Protein AF-A0A348V6X5-F1 (afdb_monomer_lite)

Secondary structure (DSSP, 8-state):
-HHHHHHHHHHHHHHHHHHHHTS-HHHHHHHHHHHHHIIIIIS-TTHHHHHHHHHHH-TTS-HHHHHHHHHHHHHHHHHHHHHHHHHTT--HHHHHTTEEPP-HHHHHHHHHTT--------S-SSTTGGGGGGG-TTS----PPPPTTHHHH-SS--S--------EE---

Foldseek 3Di:
DVVVVVVVVLVVVLVVLLVLLVDDLVVLLVVLVVVLCCCVPPVNPCVVVQLVVLCVVCVPDDSVVSVVVSSVVSSQVSSLVSVVSNVLPDDLVVLLVFWDFPPVVVVQVQVVVVHDDAADDDPDHSQVSFQSVCVNPPHDNDQAAADPVVVSSDPPDDDHHDDHGDTDGDDD

Structure (mmCIF, N/CA/C/O backbone):
data_AF-A0A348V6X5-F1
#
_entry.id   AF-A0A348V6X5-F1
#
loop_
_atom_site.group_PDB
_atom_site.id
_atom_site.type_symbol
_atom_site.label_atom_id
_atom_site.label_alt_id
_atom_site.label_comp_id
_atom_site.label_asym_id
_atom_site.label_entity_id
_atom_site.label_seq_id
_atom_site.pdbx_PDB_ins_code
_atom_site.Cartn_x
_atom_site.Cartn_y
_atom_site.Cartn_z
_atom_site.occupancy
_atom_site.B_iso_or_equiv
_atom_site.auth_seq_id
_atom_site.auth_comp_id
_atom_site.auth_asym_id
_atom_site.auth_atom_id
_atom_site.pdbx_PDB_model_num
ATOM 1 N N . MET A 1 1 ? 15.571 -11.380 30.742 1.00 53.50 1 MET A N 1
ATOM 2 C CA . MET A 1 1 ? 16.132 -10.061 30.351 1.00 53.50 1 MET A CA 1
ATOM 3 C C . MET A 1 1 ? 15.769 -9.556 28.945 1.00 53.50 1 MET A C 1
ATOM 5 O O . MET A 1 1 ? 15.751 -8.347 28.790 1.00 53.50 1 MET A O 1
ATOM 9 N N . LYS A 1 2 ? 15.458 -10.379 27.922 1.00 59.12 2 LYS A N 1
ATOM 10 C CA . LYS A 1 2 ? 15.184 -9.850 26.558 1.00 59.12 2 LYS A CA 1
ATOM 11 C C . LYS A 1 2 ? 13.884 -9.023 26.422 1.00 59.12 2 LYS A C 1
ATOM 13 O O . LYS A 1 2 ? 13.867 -8.056 25.671 1.00 59.12 2 LYS A O 1
ATOM 18 N N . GLN A 1 3 ? 12.835 -9.347 27.184 1.00 69.62 3 GLN A N 1
ATOM 19 C CA . GLN A 1 3 ? 11.522 -8.693 27.065 1.00 69.62 3 GLN A CA 1
ATOM 20 C C . GLN A 1 3 ? 11.475 -7.175 27.357 1.00 69.62 3 GLN A C 1
ATOM 22 O O . GLN A 1 3 ? 10.900 -6.470 26.534 1.00 69.62 3 GLN A O 1
ATOM 27 N N . PRO A 1 4 ? 12.061 -6.611 28.438 1.00 76.25 4 PRO A N 1
ATOM 28 C CA . PRO A 1 4 ? 12.002 -5.160 28.665 1.00 76.25 4 PRO A CA 1
ATOM 29 C C . PRO A 1 4 ? 12.655 -4.356 27.530 1.00 76.25 4 PRO A C 1
ATOM 31 O O . PRO A 1 4 ? 12.092 -3.355 27.096 1.00 76.25 4 PRO A O 1
ATOM 34 N N . LEU A 1 5 ? 13.784 -4.829 26.989 1.00 79.25 5 LEU A N 1
ATOM 35 C CA . LEU A 1 5 ? 14.455 -4.195 25.850 1.00 79.25 5 LEU A CA 1
ATOM 36 C C . LEU A 1 5 ? 13.579 -4.222 24.586 1.00 79.25 5 LEU A C 1
ATOM 38 O O . LEU A 1 5 ? 13.457 -3.208 23.903 1.00 79.25 5 LEU A O 1
ATOM 42 N N . GLN A 1 6 ? 12.923 -5.355 24.310 1.00 81.06 6 GLN A N 1
ATOM 43 C CA . GLN A 1 6 ? 11.967 -5.486 23.204 1.00 81.06 6 GLN A CA 1
ATOM 44 C C . GLN A 1 6 ? 10.772 -4.533 23.366 1.00 81.06 6 GLN A C 1
ATOM 46 O O . GLN A 1 6 ? 10.379 -3.884 22.399 1.00 81.06 6 GLN A O 1
ATOM 51 N N . THR A 1 7 ? 10.236 -4.386 24.582 1.00 83.06 7 THR A N 1
ATOM 52 C CA . THR A 1 7 ? 9.131 -3.460 24.881 1.00 83.06 7 THR A CA 1
ATOM 53 C C . THR A 1 7 ? 9.531 -1.996 24.693 1.00 83.06 7 THR A C 1
ATOM 55 O O . THR A 1 7 ? 8.739 -1.216 24.164 1.00 83.06 7 THR A O 1
ATOM 58 N N . ILE A 1 8 ? 10.744 -1.609 25.103 1.00 87.00 8 ILE A N 1
ATOM 59 C CA . ILE A 1 8 ? 11.265 -0.248 24.901 1.00 87.00 8 ILE A CA 1
ATOM 60 C C . ILE A 1 8 ? 11.436 0.027 23.403 1.00 87.00 8 ILE A C 1
ATOM 62 O O . ILE A 1 8 ? 10.869 0.995 22.904 1.00 87.00 8 ILE A O 1
ATOM 66 N N . ALA A 1 9 ? 12.119 -0.862 22.673 1.00 86.94 9 ALA A N 1
ATOM 67 C CA . ALA A 1 9 ? 12.316 -0.725 21.230 1.00 8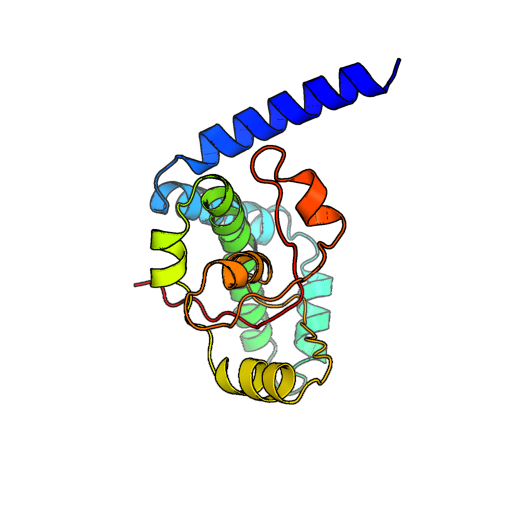6.94 9 ALA A CA 1
ATOM 68 C C . ALA A 1 9 ? 10.981 -0.634 20.466 1.00 86.94 9 ALA A C 1
ATOM 70 O O . ALA A 1 9 ? 10.813 0.250 19.627 1.00 86.94 9 ALA A O 1
ATOM 71 N N . TYR A 1 10 ? 10.005 -1.484 20.807 1.00 85.62 10 TYR A N 1
ATOM 72 C CA . TYR A 1 10 ? 8.649 -1.432 20.255 1.00 85.62 10 TYR A CA 1
ATOM 73 C C . TYR A 1 10 ? 7.979 -0.074 20.503 1.00 85.62 10 TYR A C 1
ATOM 75 O O . TYR A 1 10 ? 7.495 0.545 19.557 1.00 85.62 10 TYR A O 1
ATOM 83 N N . LYS A 1 11 ? 7.985 0.427 21.748 1.00 87.44 11 LYS A N 1
ATOM 84 C CA . LYS A 1 11 ? 7.374 1.724 22.087 1.00 87.44 11 LYS A CA 1
ATOM 85 C C . LYS A 1 11 ? 8.040 2.887 21.349 1.00 87.44 11 LYS A C 1
ATOM 87 O O . LYS A 1 11 ? 7.332 3.777 20.886 1.00 87.44 11 LYS A O 1
ATOM 92 N N . SER A 1 12 ? 9.365 2.869 21.202 1.00 89.56 12 SER A N 1
ATOM 93 C CA . SER A 1 12 ? 10.100 3.885 20.439 1.00 89.56 12 SER A CA 1
ATOM 94 C C . SER A 1 12 ? 9.734 3.864 18.952 1.00 89.56 12 SER A C 1
ATOM 96 O O . SER A 1 12 ? 9.404 4.910 18.397 1.00 89.56 12 SER A O 1
ATOM 98 N N . VAL A 1 13 ? 9.722 2.687 18.314 1.00 89.19 13 VAL A N 1
ATOM 99 C CA . VAL A 1 13 ? 9.338 2.544 16.896 1.00 89.19 13 VAL A CA 1
ATOM 100 C C . VAL A 1 13 ? 7.877 2.944 16.676 1.00 89.19 13 VAL A C 1
ATOM 102 O O . VAL A 1 13 ? 7.590 3.691 15.742 1.00 89.19 13 VAL A O 1
ATOM 105 N N . TYR A 1 14 ? 6.966 2.521 17.557 1.00 88.06 14 TYR A N 1
ATOM 106 C CA . TYR A 1 14 ? 5.556 2.914 17.505 1.00 88.06 14 TYR A CA 1
ATOM 107 C C . TYR A 1 14 ? 5.379 4.431 17.663 1.00 88.06 14 TYR A C 1
ATOM 109 O O . TYR A 1 14 ? 4.642 5.042 16.896 1.00 88.06 14 TYR A O 1
ATOM 117 N N . GLY A 1 15 ? 6.086 5.060 18.609 1.00 89.69 15 GLY A N 1
ATOM 118 C CA . GLY A 1 15 ? 6.043 6.511 18.810 1.00 89.69 15 GLY A CA 1
ATOM 119 C C . GLY A 1 15 ? 6.508 7.298 17.581 1.00 89.69 15 GLY A C 1
ATOM 120 O O . GLY A 1 15 ? 5.872 8.282 17.212 1.00 89.69 15 GLY A O 1
ATOM 121 N N . ILE A 1 16 ? 7.561 6.829 16.902 1.00 90.69 16 ILE A N 1
ATOM 122 C CA . ILE A 1 16 ? 8.033 7.413 15.636 1.00 90.69 16 ILE A CA 1
ATOM 123 C C . ILE A 1 16 ? 6.990 7.215 14.526 1.00 90.69 16 ILE A C 1
ATOM 125 O O . ILE A 1 16 ? 6.644 8.174 13.840 1.00 90.69 16 ILE A O 1
ATOM 129 N N . ALA A 1 17 ? 6.450 6.002 14.366 1.00 88.00 17 ALA A N 1
ATOM 130 C CA . ALA A 1 17 ? 5.430 5.711 13.356 1.00 88.00 17 ALA A CA 1
ATOM 131 C C . ALA A 1 17 ? 4.156 6.553 13.556 1.00 88.00 17 ALA A C 1
ATOM 133 O O . ALA A 1 17 ? 3.619 7.085 12.587 1.00 88.00 17 ALA A O 1
ATOM 134 N N . TYR A 1 18 ? 3.725 6.743 14.807 1.00 89.06 18 TYR A N 1
ATOM 135 C CA . TYR A 1 18 ? 2.601 7.607 15.174 1.00 89.06 18 TYR A CA 1
ATOM 136 C C . TYR A 1 18 ? 2.897 9.095 14.915 1.00 89.06 18 TYR A C 1
ATOM 138 O O . TYR A 1 18 ? 2.062 9.817 14.376 1.00 89.06 18 TYR A O 1
ATOM 146 N N . ALA A 1 19 ? 4.103 9.578 15.231 1.00 91.69 19 ALA A N 1
ATOM 147 C CA . ALA A 1 19 ? 4.494 10.951 14.903 1.00 91.69 19 ALA A CA 1
ATOM 148 C C . ALA A 1 19 ? 4.479 11.204 13.381 1.00 91.69 19 ALA A C 1
ATOM 150 O O . ALA A 1 19 ? 4.013 12.250 12.929 1.00 91.69 19 ALA A O 1
ATOM 151 N N . VAL A 1 20 ? 4.920 10.223 12.585 1.00 90.94 20 VAL A N 1
ATOM 152 C CA . VAL A 1 20 ? 4.855 10.273 11.116 1.00 90.94 20 VAL A CA 1
ATOM 153 C C . VAL A 1 20 ? 3.408 10.185 10.611 1.00 90.94 20 VAL A C 1
ATOM 155 O O . VAL A 1 20 ? 3.051 10.918 9.690 1.00 90.94 20 VAL A O 1
ATOM 158 N N . SER A 1 21 ? 2.539 9.362 11.211 1.00 90.62 21 SER A N 1
ATOM 159 C CA . SER A 1 21 ? 1.141 9.226 10.772 1.00 90.62 21 SER A CA 1
ATOM 160 C C . SER A 1 21 ? 0.320 10.506 10.948 1.00 90.62 21 SER A C 1
ATOM 162 O O . SER A 1 21 ? -0.625 10.745 10.193 1.00 90.62 21 SER A O 1
ATOM 164 N N . LEU A 1 22 ? 0.686 11.375 11.894 1.00 90.88 22 LEU A N 1
ATOM 165 C CA . LEU A 1 22 ? 0.038 12.677 12.075 1.00 90.88 22 LEU A CA 1
ATOM 166 C C . LEU A 1 22 ? 0.239 13.623 10.876 1.00 90.88 22 LEU A C 1
ATOM 168 O O . LEU A 1 22 ? -0.622 14.471 10.635 1.00 90.88 22 LEU A O 1
ATOM 172 N N . LEU A 1 23 ? 1.294 13.442 10.071 1.00 91.75 23 LEU A N 1
ATOM 173 C CA . LEU A 1 23 ? 1.611 14.311 8.931 1.00 91.75 23 LEU A CA 1
ATOM 174 C C . LEU A 1 23 ? 0.482 14.357 7.874 1.00 91.75 23 LEU A C 1
ATOM 176 O O . LEU A 1 23 ? -0.270 13.386 7.714 1.00 91.75 23 LEU A O 1
ATOM 180 N N . PRO A 1 24 ? 0.332 15.466 7.119 1.00 91.69 24 PRO A N 1
ATOM 181 C CA . PRO A 1 24 ? -0.652 15.563 6.041 1.00 91.69 24 PRO A CA 1
ATOM 182 C C . PRO A 1 24 ? -0.454 14.479 4.976 1.00 91.69 24 PRO A C 1
ATOM 184 O O . PRO A 1 24 ? 0.676 14.146 4.619 1.00 91.69 24 PRO A O 1
ATOM 187 N N . MET A 1 25 ? -1.552 13.965 4.409 1.00 87.81 25 MET A N 1
ATOM 188 C CA . MET A 1 25 ? -1.492 12.833 3.470 1.00 87.81 25 MET A CA 1
ATOM 189 C C . MET A 1 25 ? -0.629 13.121 2.229 1.00 87.81 25 MET A C 1
ATOM 191 O O . MET A 1 25 ? 0.082 12.241 1.752 1.00 87.81 25 MET A O 1
ATOM 195 N N . ALA A 1 26 ? -0.623 14.370 1.753 1.00 91.69 26 ALA A N 1
ATOM 196 C CA . ALA A 1 26 ? 0.228 14.809 0.648 1.00 91.69 26 ALA A CA 1
ATOM 197 C C . ALA A 1 26 ? 1.730 14.603 0.932 1.00 91.69 26 ALA A C 1
ATOM 199 O O . ALA A 1 26 ? 2.469 14.187 0.042 1.00 91.69 26 ALA A O 1
ATOM 200 N N . PHE A 1 27 ? 2.181 14.823 2.173 1.00 93.69 27 PHE A N 1
ATOM 201 C CA . PHE A 1 27 ? 3.578 14.604 2.556 1.00 93.69 27 PHE A CA 1
ATOM 202 C C . PHE A 1 27 ? 3.925 13.110 2.592 1.00 93.69 27 PHE A C 1
ATOM 204 O O . PHE A 1 27 ? 4.978 12.703 2.102 1.00 93.69 27 PHE A O 1
ATOM 211 N N . LEU A 1 28 ? 3.014 12.274 3.100 1.00 91.88 28 LEU A N 1
ATOM 212 C CA . LEU A 1 28 ? 3.196 10.820 3.104 1.00 91.88 28 LEU A CA 1
ATOM 213 C C . LEU A 1 28 ? 3.254 10.257 1.673 1.00 91.88 28 LEU A C 1
ATOM 215 O O . LEU A 1 28 ? 4.131 9.447 1.376 1.00 91.88 28 LEU A O 1
ATOM 219 N N . TYR A 1 29 ? 2.410 10.739 0.753 1.00 92.50 29 TYR A N 1
ATOM 220 C CA . TYR A 1 29 ? 2.495 10.363 -0.664 1.00 92.50 29 TYR A CA 1
ATOM 221 C C . TYR A 1 29 ? 3.745 10.913 -1.373 1.00 92.50 29 TYR A C 1
ATOM 223 O O . TYR A 1 29 ? 4.298 10.226 -2.236 1.00 92.50 29 TYR A O 1
ATOM 231 N N . ALA A 1 30 ? 4.250 12.092 -0.997 1.00 94.38 30 ALA A N 1
ATOM 232 C CA . ALA A 1 30 ? 5.540 12.584 -1.488 1.00 94.38 30 ALA A CA 1
ATOM 233 C C . ALA A 1 30 ? 6.690 11.660 -1.038 1.00 94.38 30 ALA A C 1
ATOM 235 O O . ALA A 1 30 ? 7.507 11.242 -1.861 1.00 94.38 30 ALA A O 1
ATOM 236 N N . MET A 1 31 ? 6.697 11.242 0.232 1.00 94.12 31 MET A N 1
ATOM 237 C CA . MET A 1 31 ? 7.655 10.265 0.763 1.00 94.12 31 MET A CA 1
ATOM 238 C C . MET A 1 31 ? 7.529 8.892 0.077 1.00 94.12 31 MET A C 1
ATOM 240 O O . MET A 1 31 ? 8.543 8.281 -0.258 1.00 94.12 31 MET A O 1
ATOM 244 N N . ALA A 1 32 ? 6.312 8.426 -0.219 1.00 93.62 32 ALA A N 1
ATOM 245 C CA . ALA A 1 32 ? 6.081 7.200 -0.990 1.00 93.62 32 ALA A CA 1
ATOM 246 C C . ALA A 1 32 ? 6.544 7.306 -2.456 1.00 93.62 32 ALA A C 1
ATOM 248 O O . ALA A 1 32 ? 7.023 6.321 -3.024 1.00 93.62 32 ALA A O 1
ATOM 249 N N . SER A 1 33 ? 6.443 8.492 -3.061 1.00 94.44 33 SER A N 1
ATOM 250 C CA . SER A 1 33 ? 6.935 8.778 -4.418 1.00 94.44 33 SER A CA 1
ATOM 251 C C . SER A 1 33 ? 8.467 8.817 -4.465 1.00 94.44 33 SER A C 1
ATOM 253 O O . SER A 1 33 ? 9.081 8.290 -5.395 1.00 94.44 33 SER A O 1
ATOM 255 N N . PHE A 1 34 ? 9.096 9.362 -3.422 1.00 95.38 34 PHE A N 1
ATOM 256 C CA . PHE A 1 34 ? 10.542 9.292 -3.217 1.00 95.38 34 PHE A CA 1
ATOM 257 C C . PHE A 1 34 ? 10.993 7.837 -3.015 1.00 95.38 34 PHE A C 1
ATOM 259 O O . PHE A 1 34 ? 11.873 7.359 -3.728 1.00 95.38 34 PHE A O 1
ATOM 266 N N . ALA A 1 35 ? 10.326 7.076 -2.140 1.00 94.25 35 ALA A N 1
ATOM 267 C CA . ALA A 1 35 ? 10.598 5.651 -1.945 1.00 94.25 35 ALA A CA 1
ATOM 268 C C . ALA A 1 35 ? 10.432 4.837 -3.244 1.00 94.25 35 ALA A C 1
ATOM 270 O O . ALA A 1 35 ? 11.273 3.988 -3.538 1.00 94.25 35 ALA A O 1
ATOM 271 N N . PHE A 1 36 ? 9.411 5.129 -4.062 1.00 94.75 36 PHE A N 1
ATOM 272 C CA . PHE A 1 36 ? 9.228 4.514 -5.382 1.00 94.75 36 PHE A CA 1
ATOM 273 C C . PHE A 1 36 ? 10.469 4.687 -6.263 1.00 94.75 36 PHE A C 1
ATOM 275 O O . PHE A 1 36 ? 10.915 3.715 -6.877 1.00 94.75 36 PHE A O 1
ATOM 282 N N . PHE A 1 37 ? 11.056 5.888 -6.298 1.00 95.19 37 PHE A N 1
ATOM 283 C CA . PHE A 1 37 ? 12.263 6.146 -7.080 1.00 95.19 37 PHE A CA 1
ATOM 284 C C . PHE A 1 37 ? 13.412 5.215 -6.665 1.00 95.19 37 PHE A C 1
ATOM 286 O O . PHE A 1 37 ? 13.955 4.498 -7.507 1.00 95.19 37 PHE A O 1
ATOM 293 N N . PHE A 1 38 ? 13.723 5.124 -5.370 1.00 94.75 38 PHE A N 1
ATOM 294 C CA . PHE A 1 38 ? 14.787 4.232 -4.893 1.00 94.75 38 PHE A CA 1
ATOM 295 C C . PHE A 1 38 ? 14.474 2.752 -5.135 1.00 94.75 38 PHE A C 1
ATOM 297 O O . PHE A 1 38 ? 15.306 2.022 -5.673 1.00 94.75 38 PHE A O 1
ATOM 304 N N . VAL A 1 39 ? 13.266 2.299 -4.797 1.00 93.88 39 VAL A N 1
ATOM 305 C CA . VAL A 1 39 ? 12.872 0.886 -4.901 1.00 93.88 39 VAL A CA 1
ATOM 306 C C . VAL A 1 39 ? 12.833 0.411 -6.363 1.00 93.88 39 VAL A C 1
ATOM 308 O O . VAL A 1 39 ? 13.286 -0.700 -6.653 1.00 93.88 39 VAL A O 1
ATOM 311 N N . TYR A 1 40 ? 12.338 1.236 -7.295 1.00 94.25 40 TYR A N 1
ATOM 312 C CA . TYR A 1 40 ? 12.129 0.851 -8.698 1.00 94.25 40 TYR A CA 1
ATOM 313 C C . TYR A 1 40 ? 13.293 1.191 -9.646 1.00 94.25 40 TYR A C 1
ATOM 315 O O . TYR A 1 40 ? 13.542 0.419 -10.587 1.00 94.25 40 TYR A O 1
ATOM 323 N N . HIS A 1 41 ? 13.966 2.332 -9.438 1.00 92.31 41 HIS A N 1
ATOM 324 C CA . HIS A 1 41 ? 15.049 2.818 -10.306 1.00 92.31 41 HIS A CA 1
ATOM 325 C C . HIS A 1 41 ? 16.451 2.535 -9.752 1.00 92.31 41 HIS A C 1
ATOM 327 O O . HIS A 1 41 ? 17.306 2.146 -10.540 1.00 92.31 41 HIS A O 1
ATOM 333 N N . VAL A 1 42 ? 16.689 2.698 -8.443 1.00 94.38 42 VAL A N 1
ATOM 334 C CA . VAL A 1 42 ? 18.041 2.563 -7.858 1.00 94.38 42 VAL A CA 1
ATOM 335 C C . VAL A 1 42 ? 18.351 1.117 -7.466 1.00 94.38 42 VAL A C 1
ATOM 337 O O . VAL A 1 42 ? 19.321 0.542 -7.947 1.00 94.38 42 VAL A O 1
ATOM 340 N N . PHE A 1 43 ? 17.516 0.502 -6.625 1.00 94.12 43 PHE A N 1
ATOM 341 C CA . PHE A 1 43 ? 17.757 -0.846 -6.093 1.00 94.12 43 PHE A CA 1
ATOM 342 C C . PHE A 1 43 ? 17.115 -1.967 -6.922 1.00 94.12 43 PHE A C 1
ATOM 344 O O . PHE A 1 43 ? 17.534 -3.118 -6.833 1.00 94.12 43 PHE A O 1
ATOM 351 N N . GLY A 1 44 ? 16.061 -1.666 -7.692 1.00 91.31 44 GLY A N 1
ATOM 352 C CA . GLY A 1 44 ? 15.338 -2.663 -8.492 1.00 91.31 44 GLY A CA 1
ATOM 353 C C . GLY A 1 44 ? 14.756 -3.821 -7.665 1.00 91.31 44 GLY A C 1
ATOM 354 O O . GLY A 1 44 ? 14.742 -4.963 -8.130 1.00 91.31 44 GLY A O 1
ATOM 355 N N . TYR A 1 45 ? 14.298 -3.546 -6.439 1.00 92.31 45 TYR A N 1
ATOM 356 C CA . TYR A 1 45 ? 13.970 -4.549 -5.416 1.00 92.31 45 TYR A CA 1
ATOM 357 C C . TYR A 1 45 ? 13.034 -5.654 -5.937 1.00 92.31 45 TYR A C 1
ATOM 359 O O . TYR A 1 45 ? 11.850 -5.417 -6.165 1.00 92.31 45 TYR A O 1
ATOM 367 N N . ARG A 1 46 ? 13.556 -6.878 -6.112 1.00 92.81 46 ARG A N 1
ATOM 368 C CA . ARG A 1 46 ? 12.832 -8.069 -6.620 1.00 92.81 46 ARG A CA 1
ATOM 369 C C . ARG A 1 46 ? 12.151 -7.898 -7.993 1.00 92.81 46 ARG A C 1
ATOM 371 O O . ARG A 1 46 ? 11.279 -8.694 -8.345 1.00 92.81 46 ARG A O 1
ATOM 378 N N . LYS A 1 47 ? 12.578 -6.925 -8.806 1.00 94.06 47 LYS A N 1
ATOM 379 C CA . LYS A 1 47 ? 11.939 -6.545 -10.084 1.00 94.06 47 LYS A CA 1
ATOM 380 C C . LYS A 1 47 ? 11.766 -7.703 -11.069 1.00 94.06 47 LYS A C 1
ATOM 382 O O . LYS A 1 47 ? 10.718 -7.801 -11.698 1.00 94.06 47 LYS A O 1
ATOM 387 N N . ALA A 1 48 ? 12.737 -8.614 -11.145 1.00 94.62 48 ALA A N 1
ATOM 388 C CA . ALA A 1 48 ? 12.648 -9.819 -11.975 1.00 94.62 48 ALA A CA 1
ATOM 389 C C . ALA A 1 48 ? 11.489 -10.751 -11.566 1.00 94.62 48 ALA A C 1
ATOM 391 O O . ALA A 1 48 ? 10.760 -11.227 -12.430 1.00 94.62 48 ALA A O 1
ATOM 392 N N . VAL A 1 49 ? 11.269 -10.954 -10.260 1.00 95.94 49 VAL A N 1
ATOM 393 C CA . VAL A 1 49 ? 10.175 -11.796 -9.736 1.00 95.94 49 VAL A CA 1
ATOM 394 C C . VAL A 1 49 ? 8.818 -11.158 -10.032 1.00 95.94 49 VAL A C 1
ATOM 396 O O . VAL A 1 49 ? 7.887 -11.846 -10.438 1.00 95.94 49 VAL A O 1
ATOM 399 N N . VAL A 1 50 ? 8.704 -9.834 -9.879 1.00 95.00 50 VAL A N 1
ATOM 400 C CA . VAL A 1 50 ? 7.460 -9.114 -10.191 1.00 95.00 50 VAL A CA 1
ATOM 401 C C . VAL A 1 50 ? 7.151 -9.180 -11.689 1.00 95.00 50 VAL A C 1
ATOM 403 O O . VAL A 1 50 ? 6.020 -9.492 -12.047 1.00 95.00 50 VAL A O 1
ATOM 406 N N . ILE A 1 51 ? 8.146 -8.973 -12.563 1.00 95.62 51 ILE A N 1
ATOM 407 C CA . ILE A 1 51 ? 7.982 -9.153 -14.017 1.00 95.62 51 ILE A CA 1
ATOM 408 C C . ILE A 1 51 ? 7.519 -10.582 -14.326 1.00 95.62 51 ILE A C 1
ATOM 410 O O . ILE A 1 51 ? 6.497 -10.747 -14.984 1.00 95.62 51 ILE A O 1
ATOM 414 N N . GLN A 1 52 ? 8.207 -11.603 -13.804 1.00 96.50 52 GLN A N 1
ATOM 415 C CA . GLN A 1 52 ? 7.871 -13.012 -14.036 1.00 96.50 52 GLN A CA 1
ATOM 416 C C . GLN A 1 52 ? 6.444 -13.363 -13.588 1.00 96.50 52 GLN A C 1
ATOM 418 O O . GLN A 1 52 ? 5.745 -14.091 -14.292 1.00 96.50 52 GLN A O 1
ATOM 423 N N . ASN A 1 53 ? 6.001 -12.844 -12.440 1.00 95.44 53 ASN A N 1
ATOM 424 C CA . ASN A 1 53 ? 4.645 -13.067 -11.944 1.00 95.44 53 ASN A CA 1
ATOM 425 C C . ASN A 1 53 ? 3.603 -12.400 -12.852 1.00 95.44 53 ASN A C 1
ATOM 427 O O . ASN A 1 53 ? 2.669 -13.073 -13.275 1.00 95.44 53 ASN A O 1
ATOM 431 N N . ILE A 1 54 ? 3.791 -11.128 -13.223 1.00 93.88 54 ILE A N 1
ATOM 432 C CA . ILE A 1 54 ? 2.874 -10.423 -14.136 1.00 93.88 54 ILE A CA 1
ATOM 433 C C . ILE A 1 54 ? 2.823 -11.113 -15.511 1.00 93.88 54 ILE A C 1
ATOM 435 O O . ILE A 1 54 ? 1.732 -11.330 -16.026 1.00 93.88 54 ILE A O 1
ATOM 439 N N . SER A 1 55 ? 3.962 -11.542 -16.067 1.00 94.69 55 SER A N 1
ATOM 440 C CA . SER A 1 55 ? 4.011 -12.308 -17.325 1.00 94.69 55 SER A CA 1
ATOM 441 C C . SER A 1 55 ? 3.268 -13.647 -17.257 1.00 94.69 55 SER A C 1
ATOM 443 O O . SER A 1 55 ? 2.727 -14.087 -18.264 1.00 94.69 55 SER A O 1
ATOM 445 N N . ARG A 1 56 ? 3.236 -14.307 -16.092 1.00 95.06 56 ARG A N 1
ATOM 446 C CA . ARG A 1 56 ? 2.491 -15.564 -15.891 1.00 95.06 56 ARG A CA 1
ATOM 447 C C . ARG A 1 56 ? 0.999 -15.338 -15.654 1.00 95.06 56 ARG A C 1
ATOM 449 O O . ARG A 1 56 ? 0.198 -16.156 -16.085 1.00 95.06 56 ARG A O 1
ATOM 456 N N . SER A 1 57 ? 0.631 -14.255 -14.969 1.00 92.62 57 SER A N 1
ATOM 457 C CA . SER A 1 57 ? -0.770 -13.877 -14.743 1.00 92.62 57 SER A CA 1
ATOM 458 C C . SER A 1 57 ? -1.453 -13.329 -15.998 1.00 92.62 57 SER A C 1
ATOM 460 O O . SER A 1 57 ? -2.667 -13.451 -16.116 1.00 92.62 57 SER A O 1
ATOM 462 N N . PHE A 1 58 ? -0.691 -12.732 -16.917 1.00 93.06 58 PHE A N 1
ATOM 463 C CA . PHE A 1 58 ? -1.197 -12.104 -18.139 1.00 93.06 58 PHE A CA 1
ATOM 464 C C . PHE A 1 58 ? -0.346 -12.524 -19.354 1.00 93.06 58 PHE A C 1
ATOM 466 O O . PHE A 1 58 ? 0.449 -11.718 -19.849 1.00 93.06 58 PHE A O 1
ATOM 473 N N . PRO A 1 59 ? -0.472 -13.782 -19.826 1.00 92.19 59 PRO A N 1
ATOM 474 C CA . PRO A 1 59 ? 0.384 -14.331 -20.883 1.00 92.19 59 PRO A CA 1
ATOM 475 C C . PRO A 1 59 ? 0.249 -13.594 -22.225 1.00 92.19 59 PRO A C 1
ATOM 477 O O . PRO A 1 59 ? 1.221 -13.517 -22.972 1.00 92.19 59 PRO A O 1
ATOM 480 N N . ASP A 1 60 ? -0.917 -13.006 -22.504 1.00 94.75 60 ASP A N 1
ATOM 481 C CA . ASP A 1 60 ? -1.212 -12.322 -23.770 1.00 94.75 60 ASP A CA 1
ATOM 482 C C . ASP A 1 60 ? -0.684 -10.872 -23.837 1.00 94.75 60 ASP A C 1
ATOM 484 O O . ASP A 1 60 ? -0.738 -10.234 -24.891 1.00 94.75 60 ASP A O 1
ATOM 488 N N . MET A 1 61 ? -0.174 -10.318 -22.727 1.00 93.00 61 MET A N 1
ATOM 489 C CA . MET A 1 61 ? 0.342 -8.943 -22.695 1.00 93.00 61 MET A CA 1
ATOM 490 C C . MET A 1 61 ? 1.725 -8.824 -23.338 1.00 93.00 61 MET A C 1
ATOM 492 O O . MET A 1 61 ? 2.650 -9.591 -23.057 1.00 93.00 61 MET A O 1
ATOM 496 N N . LYS A 1 62 ? 1.934 -7.765 -24.125 1.00 94.75 62 LYS A N 1
ATOM 497 C CA . LYS A 1 62 ? 3.245 -7.460 -24.707 1.00 94.75 62 LYS A CA 1
ATOM 498 C C . LYS A 1 62 ? 4.213 -6.994 -23.620 1.00 94.75 62 LYS A C 1
ATOM 500 O O . LYS A 1 62 ? 3.849 -6.305 -22.667 1.00 94.75 62 LYS A O 1
ATOM 505 N N . TYR A 1 63 ? 5.505 -7.260 -23.811 1.00 92.38 63 TYR A N 1
ATOM 506 C CA . TYR A 1 63 ? 6.547 -6.908 -22.835 1.00 92.38 63 TYR A CA 1
ATOM 507 C C . TYR A 1 63 ? 6.594 -5.406 -22.472 1.00 92.38 63 TYR A C 1
ATOM 509 O O . TYR A 1 63 ? 6.954 -5.033 -21.354 1.00 92.38 63 TYR A O 1
ATOM 517 N N . ALA A 1 64 ? 6.192 -4.517 -23.387 1.00 93.25 64 ALA A N 1
ATOM 518 C CA . ALA A 1 64 ? 6.055 -3.087 -23.103 1.00 93.25 64 ALA A CA 1
ATOM 519 C C . ALA A 1 64 ? 4.930 -2.782 -22.092 1.00 93.25 64 ALA A C 1
ATOM 521 O O . ALA A 1 64 ? 5.134 -1.978 -21.180 1.00 93.25 64 ALA A O 1
ATOM 522 N N . GLU A 1 65 ? 3.790 -3.461 -22.214 1.00 93.94 65 GLU A N 1
ATOM 523 C CA . GLU A 1 65 ? 2.626 -3.329 -21.331 1.00 93.94 65 GLU A CA 1
ATOM 524 C C . GLU A 1 65 ? 2.940 -3.908 -19.951 1.00 93.94 65 GLU A C 1
ATOM 526 O O . GLU A 1 65 ? 2.729 -3.236 -18.942 1.00 93.94 65 GLU A O 1
ATOM 531 N N . ILE A 1 66 ? 3.585 -5.080 -19.907 1.00 93.88 66 ILE A N 1
ATOM 532 C CA . ILE A 1 66 ? 4.076 -5.707 -18.670 1.00 93.88 66 ILE A CA 1
ATOM 533 C C . ILE A 1 66 ? 4.982 -4.739 -17.895 1.00 93.88 66 ILE A C 1
ATOM 535 O O . ILE A 1 66 ? 4.776 -4.526 -16.702 1.00 93.88 66 ILE A O 1
ATOM 539 N N . ARG A 1 67 ? 5.938 -4.063 -18.551 1.00 93.88 67 ARG A N 1
ATOM 540 C CA . ARG A 1 67 ? 6.783 -3.049 -17.883 1.00 93.88 67 ARG A CA 1
ATOM 541 C C . ARG A 1 67 ? 5.984 -1.849 -17.358 1.00 93.88 67 ARG A C 1
ATOM 543 O O . ARG A 1 67 ? 6.340 -1.308 -16.311 1.00 93.88 67 ARG A O 1
ATOM 550 N N . CYS A 1 68 ? 4.914 -1.443 -18.043 1.00 94.31 68 CYS A N 1
ATOM 551 C CA . CYS A 1 68 ? 4.009 -0.390 -17.572 1.00 94.31 68 CYS A CA 1
ATOM 552 C C . CYS A 1 68 ? 3.239 -0.835 -16.315 1.00 94.31 68 CYS A C 1
ATOM 554 O O . CYS A 1 68 ? 3.237 -0.114 -15.313 1.00 94.31 68 CYS A O 1
ATOM 556 N N . VAL A 1 69 ? 2.667 -2.045 -16.328 1.00 93.69 69 VAL A N 1
ATOM 557 C CA . VAL A 1 69 ? 1.982 -2.655 -15.175 1.00 93.69 69 VAL A CA 1
ATOM 558 C C . VAL A 1 69 ? 2.935 -2.804 -13.990 1.00 93.69 69 VAL A C 1
ATOM 560 O O . VAL A 1 69 ? 2.600 -2.380 -12.889 1.00 93.69 69 VAL A O 1
ATOM 563 N N . VAL A 1 70 ? 4.155 -3.303 -14.208 1.00 93.44 70 VAL A N 1
ATOM 564 C CA . VAL A 1 70 ? 5.173 -3.438 -13.154 1.00 93.44 70 VAL A CA 1
ATOM 565 C C . VAL A 1 70 ? 5.554 -2.070 -12.576 1.00 93.44 70 VAL A C 1
ATOM 567 O O . VAL A 1 70 ? 5.607 -1.928 -11.356 1.00 93.44 70 VAL A O 1
ATOM 570 N N . LYS A 1 71 ? 5.753 -1.026 -13.397 1.00 93.94 71 LYS A N 1
ATOM 571 C CA . LYS A 1 71 ? 6.017 0.335 -12.886 1.00 93.94 71 LYS A CA 1
ATOM 572 C C . LYS A 1 71 ? 4.858 0.848 -12.017 1.00 93.94 71 LYS A C 1
ATOM 574 O O . LYS A 1 71 ? 5.107 1.379 -10.936 1.00 93.94 71 LYS A O 1
ATOM 579 N N . LYS A 1 72 ? 3.608 0.660 -12.463 1.00 92.62 72 LYS A N 1
ATOM 580 C CA . LYS A 1 72 ? 2.399 1.021 -11.698 1.00 92.62 72 LYS A CA 1
ATOM 581 C C . LYS A 1 72 ? 2.291 0.231 -10.391 1.00 92.62 72 LYS A C 1
ATOM 583 O O . LYS A 1 72 ? 1.990 0.829 -9.365 1.00 92.62 72 LYS A O 1
ATOM 588 N N . PHE A 1 73 ? 2.604 -1.067 -10.408 1.00 92.44 73 PHE A N 1
ATOM 589 C CA . PHE A 1 73 ? 2.660 -1.907 -9.210 1.00 92.44 73 PHE A CA 1
ATOM 590 C C . PHE A 1 73 ? 3.619 -1.324 -8.168 1.00 92.44 73 PHE A C 1
ATOM 592 O O . PHE A 1 73 ? 3.208 -1.150 -7.030 1.00 92.44 73 PHE A O 1
ATOM 599 N N . TYR A 1 74 ? 4.852 -0.954 -8.537 1.00 92.88 74 TYR A N 1
ATOM 600 C CA . TYR A 1 74 ? 5.799 -0.392 -7.563 1.00 92.88 74 TYR A CA 1
ATOM 601 C C . TYR A 1 74 ? 5.354 0.963 -7.004 1.00 92.88 74 TYR A C 1
ATOM 603 O O . TYR A 1 74 ? 5.539 1.201 -5.815 1.00 92.88 74 TYR A O 1
ATOM 611 N N . ALA A 1 75 ? 4.758 1.831 -7.827 1.00 91.44 75 ALA A N 1
ATOM 612 C CA . ALA A 1 75 ? 4.229 3.113 -7.357 1.00 91.44 75 ALA A CA 1
ATOM 613 C C . ALA A 1 75 ? 3.053 2.924 -6.382 1.00 91.44 75 ALA A C 1
ATOM 615 O O . ALA A 1 75 ? 2.962 3.614 -5.371 1.00 91.44 75 ALA A O 1
ATOM 616 N N . CYS A 1 76 ? 2.178 1.953 -6.654 1.00 90.19 76 CYS A N 1
ATOM 617 C CA . CYS A 1 76 ? 1.058 1.615 -5.780 1.00 90.19 76 CYS A CA 1
ATOM 618 C C . CYS A 1 76 ? 1.535 0.920 -4.489 1.00 90.19 76 CYS A C 1
ATOM 620 O O . CYS A 1 76 ? 1.107 1.274 -3.397 1.00 90.19 76 CYS A O 1
ATOM 622 N N . PHE A 1 77 ? 2.508 0.011 -4.600 1.00 90.06 77 PHE A N 1
ATOM 623 C CA . PHE A 1 77 ? 3.135 -0.686 -3.477 1.00 90.06 77 PHE A CA 1
ATOM 624 C C . PHE A 1 77 ? 3.791 0.277 -2.481 1.00 90.06 77 PHE A C 1
ATOM 626 O O . PHE A 1 77 ? 3.610 0.106 -1.279 1.00 90.06 77 PHE A O 1
ATOM 633 N N . THR A 1 78 ? 4.513 1.310 -2.939 1.00 91.38 78 THR A N 1
ATOM 634 C CA . THR A 1 78 ? 5.059 2.314 -2.010 1.00 91.38 78 THR A CA 1
ATOM 635 C C . THR A 1 78 ? 3.987 3.260 -1.470 1.00 91.38 78 THR A C 1
ATOM 637 O O . THR A 1 78 ? 4.067 3.641 -0.303 1.00 91.38 78 THR A O 1
ATOM 640 N N . ALA A 1 79 ? 2.963 3.595 -2.264 1.00 88.62 79 ALA A N 1
ATOM 641 C CA . ALA A 1 79 ? 1.815 4.384 -1.808 1.00 88.62 79 ALA A CA 1
ATOM 642 C C . ALA A 1 79 ? 1.032 3.693 -0.675 1.00 88.62 79 ALA A C 1
ATOM 644 O O . ALA A 1 79 ? 0.624 4.367 0.271 1.00 88.62 79 ALA A O 1
ATOM 645 N N . TYR A 1 80 ? 0.913 2.359 -0.686 1.00 84.62 80 TYR A N 1
ATOM 646 C CA . TYR A 1 80 ? 0.279 1.624 0.414 1.00 84.62 80 TYR A CA 1
ATOM 647 C C . TYR A 1 80 ? 0.977 1.845 1.760 1.00 84.62 80 TYR A C 1
ATOM 649 O O . TYR A 1 80 ? 0.291 1.978 2.765 1.00 84.62 80 TYR A O 1
ATOM 657 N N . PHE A 1 81 ? 2.308 1.980 1.818 1.00 86.69 81 PHE A N 1
ATOM 658 C CA . PHE A 1 81 ? 2.982 2.288 3.089 1.00 86.6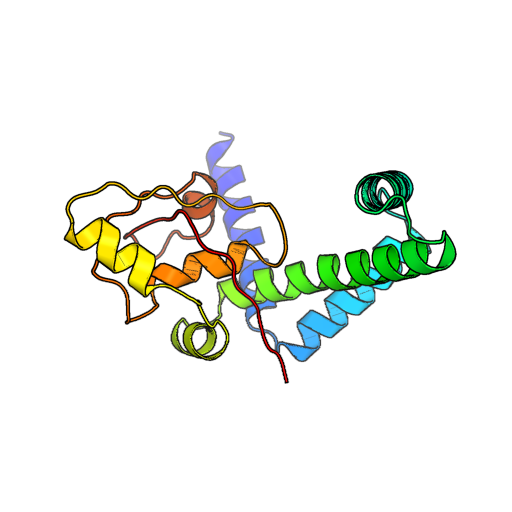9 81 PHE A CA 1
ATOM 659 C C . PHE A 1 81 ? 2.601 3.670 3.639 1.00 86.69 81 PHE A C 1
ATOM 661 O O . PHE A 1 81 ? 2.514 3.827 4.855 1.00 86.69 81 PHE A O 1
ATOM 668 N N . ALA A 1 82 ? 2.323 4.656 2.778 1.00 88.69 82 ALA A N 1
ATOM 669 C CA . ALA A 1 82 ? 1.801 5.955 3.209 1.00 88.69 82 ALA A CA 1
ATOM 670 C C . ALA A 1 82 ? 0.379 5.838 3.783 1.00 88.69 82 ALA A C 1
ATOM 672 O O . ALA A 1 82 ? 0.070 6.472 4.791 1.00 88.69 82 ALA A O 1
ATOM 673 N N . GLU A 1 83 ? -0.472 5.009 3.177 1.00 84.44 83 GLU A N 1
ATOM 674 C CA . GLU A 1 83 ? -1.844 4.757 3.638 1.00 84.44 83 GLU A CA 1
ATOM 675 C C . GLU A 1 83 ? -1.881 3.951 4.942 1.00 84.44 83 GLU A C 1
ATOM 677 O O . GLU A 1 83 ? -2.586 4.336 5.873 1.00 84.44 83 GLU A O 1
ATOM 682 N N . ILE A 1 84 ? -1.072 2.892 5.044 1.00 84.25 84 ILE A N 1
ATOM 683 C CA . ILE A 1 84 ? -0.898 2.082 6.258 1.00 84.25 84 ILE A CA 1
ATOM 684 C C . ILE A 1 84 ? -0.389 2.967 7.397 1.00 84.25 84 ILE A C 1
ATOM 686 O O . ILE A 1 84 ? -1.005 2.989 8.462 1.00 84.25 84 ILE A O 1
ATOM 690 N N . LEU A 1 85 ? 0.657 3.773 7.163 1.00 87.38 85 LEU A N 1
ATOM 691 C CA . LEU A 1 85 ? 1.117 4.758 8.146 1.00 87.38 85 LEU A CA 1
ATOM 692 C C . 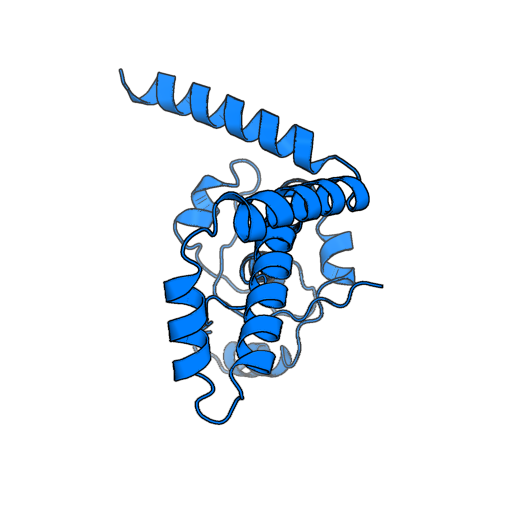LEU A 1 85 ? -0.014 5.708 8.539 1.00 87.38 85 LEU A C 1
ATOM 694 O O . LEU A 1 85 ? -0.281 5.847 9.728 1.00 87.38 85 LEU A O 1
ATOM 698 N N . LYS A 1 86 ? -0.727 6.322 7.583 1.00 86.56 86 LYS A N 1
ATOM 699 C CA . LYS A 1 86 ? -1.797 7.273 7.919 1.00 86.56 86 LYS A CA 1
ATOM 700 C C . LYS A 1 86 ? -2.918 6.636 8.742 1.00 86.56 86 LYS A C 1
ATOM 702 O O . LYS A 1 86 ? -3.474 7.305 9.613 1.00 86.56 86 LYS A O 1
ATOM 707 N N . SER A 1 87 ? -3.215 5.360 8.499 1.00 80.94 87 SER A N 1
ATOM 708 C CA . SER A 1 87 ? -4.274 4.610 9.180 1.00 80.94 87 SER A CA 1
ATOM 709 C C . SER A 1 87 ? -4.079 4.507 10.698 1.00 80.94 87 SER A C 1
ATOM 711 O O . SER A 1 87 ? -5.067 4.486 11.427 1.00 80.94 87 SER A O 1
ATOM 713 N N . ILE A 1 88 ? -2.830 4.565 11.186 1.00 84.62 88 ILE A N 1
ATOM 714 C CA . ILE A 1 88 ? -2.481 4.498 12.617 1.00 84.62 88 ILE A CA 1
ATOM 715 C C . ILE A 1 88 ? -3.130 5.640 13.423 1.00 84.62 88 ILE A C 1
ATOM 717 O O . ILE A 1 88 ? -3.507 5.448 14.577 1.00 84.62 88 ILE A O 1
ATOM 721 N N . SER A 1 89 ? -3.280 6.828 12.826 1.00 84.31 89 SER A N 1
ATOM 722 C CA . SER A 1 89 ? -3.891 8.001 13.474 1.00 84.31 89 SER A CA 1
ATOM 723 C C . SER A 1 89 ? -5.082 8.574 12.700 1.00 84.31 89 SER A C 1
ATOM 725 O O . SER A 1 89 ? -5.473 9.718 12.937 1.00 84.31 89 SER A O 1
ATOM 727 N N . ALA A 1 90 ? -5.629 7.837 11.732 1.00 81.44 90 ALA A N 1
ATOM 728 C CA . ALA A 1 90 ? -6.812 8.264 10.997 1.00 81.44 90 ALA A CA 1
ATOM 729 C C . ALA A 1 90 ? -8.075 7.977 11.834 1.00 81.44 90 ALA A C 1
ATOM 731 O O . ALA A 1 90 ? -8.261 6.844 12.279 1.00 81.44 90 ALA A O 1
ATOM 732 N N . PRO A 1 91 ? -8.958 8.967 12.058 1.00 78.06 91 PRO A N 1
ATOM 733 C CA . PRO A 1 91 ? -10.221 8.730 12.748 1.00 78.06 91 PRO A CA 1
ATOM 734 C C . PRO A 1 91 ? -11.161 7.891 11.868 1.00 78.06 91 PRO A C 1
ATOM 736 O O . PRO A 1 91 ? -11.190 8.049 10.641 1.00 78.06 91 PRO A O 1
ATOM 739 N N . ALA A 1 92 ? -11.934 6.997 12.490 1.00 71.00 92 ALA A N 1
ATOM 740 C CA . ALA A 1 92 ? -12.778 6.025 11.789 1.00 71.00 92 ALA A CA 1
ATOM 741 C C . ALA A 1 92 ? -13.810 6.702 10.867 1.00 71.00 92 ALA A C 1
ATOM 743 O O . ALA A 1 92 ? -14.084 6.213 9.776 1.00 71.00 92 ALA A O 1
ATOM 744 N N . GLU A 1 93 ? -14.302 7.880 11.246 1.00 71.56 93 GLU A N 1
ATOM 745 C CA . GLU A 1 93 ? -15.275 8.687 10.503 1.00 71.56 93 GLU A CA 1
ATOM 746 C C . GLU A 1 93 ? -14.714 9.259 9.187 1.00 71.56 93 GLU A C 1
ATOM 748 O O . GLU A 1 93 ? -15.475 9.610 8.284 1.00 71.56 93 GLU A O 1
ATOM 753 N N . VAL A 1 94 ? -13.387 9.383 9.065 1.00 73.50 94 VAL A N 1
ATOM 754 C CA . VAL A 1 94 ? -12.716 9.776 7.811 1.00 73.50 94 VAL A CA 1
ATOM 755 C C . VAL A 1 94 ? -12.489 8.563 6.910 1.00 73.50 94 VAL A C 1
ATOM 757 O O . VAL A 1 94 ? -12.480 8.709 5.689 1.00 73.50 94 VAL A O 1
ATOM 760 N N . LEU A 1 95 ? -12.332 7.375 7.494 1.00 69.44 95 LEU A N 1
ATOM 761 C CA . LEU A 1 95 ? -12.152 6.118 6.769 1.00 69.44 95 LEU A CA 1
ATOM 762 C C . LEU A 1 95 ? -13.487 5.598 6.214 1.00 69.44 95 LEU A C 1
ATOM 764 O O . LEU A 1 95 ? -13.549 5.274 5.032 1.00 69.44 95 LEU A O 1
ATOM 768 N N . ASP A 1 96 ? -14.565 5.653 7.001 1.00 69.12 96 ASP A N 1
ATOM 769 C CA . ASP A 1 96 ? -15.952 5.336 6.599 1.00 69.12 96 ASP A CA 1
ATOM 770 C C . ASP A 1 96 ? -16.410 6.166 5.378 1.00 69.12 96 ASP A C 1
ATOM 772 O O . ASP A 1 96 ? -17.097 5.674 4.492 1.00 69.12 96 ASP A O 1
ATOM 776 N N . LYS A 1 97 ? -15.934 7.415 5.254 1.00 73.19 97 LYS A N 1
ATOM 777 C CA . LYS A 1 97 ? -16.190 8.285 4.086 1.00 73.19 97 LYS A CA 1
ATOM 778 C C . LYS A 1 97 ? -15.330 7.988 2.852 1.00 73.19 97 LYS A C 1
ATOM 780 O O . LYS A 1 97 ? -15.610 8.534 1.788 1.00 73.19 97 LYS A O 1
ATOM 785 N N . LYS A 1 98 ? -14.249 7.216 2.990 1.00 74.50 98 LYS A N 1
ATOM 786 C CA . LYS A 1 98 ? -13.262 6.940 1.924 1.00 74.50 98 LYS A CA 1
ATOM 787 C C . LYS A 1 98 ? -13.248 5.487 1.457 1.00 74.50 98 LYS A C 1
ATOM 789 O O . LYS A 1 98 ? -12.627 5.185 0.437 1.00 74.50 98 LYS A O 1
ATOM 794 N N . ILE A 1 99 ? -13.891 4.598 2.207 1.00 75.56 99 ILE A N 1
ATOM 795 C CA . ILE A 1 99 ? -13.952 3.167 1.945 1.00 75.56 99 ILE A CA 1
ATOM 796 C C . ILE A 1 99 ? -15.408 2.803 1.675 1.00 75.56 99 ILE A C 1
ATOM 798 O O . ILE A 1 99 ? -16.221 2.749 2.592 1.00 75.56 99 ILE A O 1
ATOM 802 N N . THR A 1 100 ? -15.724 2.504 0.418 1.00 75.00 100 THR A N 1
ATOM 803 C CA . THR A 1 100 ? -17.009 1.900 0.060 1.00 75.00 100 THR A CA 1
ATOM 804 C C . THR A 1 100 ? -16.861 0.383 0.080 1.00 75.00 100 THR A C 1
ATOM 806 O O . THR A 1 100 ? -15.983 -0.170 -0.586 1.00 75.00 100 THR A O 1
ATOM 809 N N . PHE A 1 101 ? -17.726 -0.290 0.835 1.00 75.94 101 PHE A N 1
ATOM 810 C CA . PHE A 1 101 ? -17.889 -1.739 0.784 1.00 75.94 101 PHE A CA 1
ATOM 811 C C . PHE A 1 101 ? -19.104 -2.069 -0.088 1.00 75.94 101 PHE A C 1
ATOM 813 O O . PHE A 1 101 ? -20.205 -1.591 0.174 1.00 75.94 101 PHE A O 1
ATOM 820 N N . GLU A 1 102 ? -18.907 -2.878 -1.125 1.00 78.69 102 GLU A N 1
ATOM 821 C CA . GLU A 1 102 ? -19.972 -3.307 -2.036 1.00 78.69 102 GLU A CA 1
ATOM 822 C C . GLU A 1 102 ? -20.517 -4.684 -1.615 1.00 78.69 102 GLU A C 1
ATOM 824 O O . GLU A 1 102 ? -19.750 -5.562 -1.217 1.00 78.69 102 GLU A O 1
ATOM 829 N N . ASN A 1 103 ? -21.829 -4.899 -1.767 1.00 80.88 103 ASN A N 1
ATOM 830 C CA . ASN A 1 103 ? -22.532 -6.163 -1.493 1.00 80.88 103 ASN A CA 1
ATOM 831 C C . ASN A 1 103 ? -22.498 -6.647 -0.022 1.00 80.88 103 ASN A C 1
ATOM 833 O O . ASN A 1 103 ? -22.535 -7.855 0.241 1.00 80.88 103 ASN A O 1
ATOM 837 N N . LEU A 1 104 ? -22.436 -5.729 0.955 1.00 80.69 104 LEU A N 1
ATOM 838 C CA . LEU A 1 104 ? -22.487 -6.072 2.388 1.00 80.69 104 LEU A CA 1
ATOM 839 C C . LEU A 1 104 ? -23.769 -6.826 2.771 1.00 80.69 104 LEU A C 1
ATOM 841 O O . LEU A 1 104 ? -23.732 -7.730 3.604 1.00 80.69 104 LEU A O 1
ATOM 845 N N . GLU A 1 105 ? -24.882 -6.540 2.099 1.00 81.94 105 GLU A N 1
ATOM 846 C CA . GLU A 1 105 ? -26.178 -7.171 2.335 1.00 81.94 105 GLU A CA 1
ATOM 847 C C . GLU A 1 105 ? -26.185 -8.691 2.082 1.00 81.94 105 GLU A C 1
ATOM 849 O O . GLU A 1 105 ? -27.054 -9.400 2.597 1.00 81.94 105 GLU A O 1
ATOM 854 N N . LEU A 1 106 ? -25.215 -9.226 1.327 1.00 82.81 106 LEU A N 1
ATOM 855 C CA . LEU A 1 106 ? -25.011 -10.673 1.197 1.00 82.81 106 LEU A CA 1
ATOM 856 C C . LEU A 1 106 ? -24.459 -11.284 2.493 1.00 82.81 106 LEU A C 1
ATOM 858 O O . LEU A 1 106 ? -24.871 -12.378 2.882 1.00 82.81 106 LEU A O 1
ATOM 862 N N . ILE A 1 107 ? -23.556 -10.571 3.171 1.00 81.19 107 ILE A N 1
ATOM 863 C CA . ILE A 1 107 ? -22.965 -10.988 4.446 1.00 81.19 107 ILE A CA 1
ATOM 86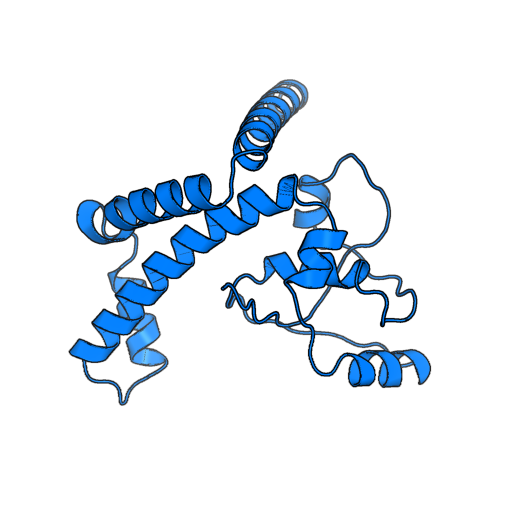4 C C . ILE A 1 107 ? -24.054 -10.980 5.523 1.00 81.19 107 ILE A C 1
ATOM 866 O O . ILE A 1 107 ? -24.293 -12.017 6.148 1.00 81.19 107 ILE A O 1
ATOM 870 N N . ASP A 1 108 ? -24.786 -9.869 5.666 1.00 82.06 108 ASP A N 1
ATOM 871 C CA . ASP A 1 108 ? -25.889 -9.754 6.631 1.00 82.06 108 ASP A CA 1
ATOM 872 C C . ASP A 1 108 ? -26.976 -10.812 6.392 1.00 82.06 108 ASP A C 1
ATOM 874 O O . ASP A 1 108 ? -27.447 -11.443 7.339 1.00 82.06 108 ASP A O 1
ATOM 878 N N . ARG A 1 109 ? -27.345 -11.086 5.131 1.00 85.25 109 ARG A N 1
ATOM 879 C CA . ARG A 1 109 ? -28.325 -12.136 4.792 1.00 85.25 109 ARG A CA 1
ATOM 880 C C . ARG A 1 109 ? -27.897 -13.517 5.289 1.00 85.25 109 ARG A C 1
ATOM 882 O O . ARG A 1 109 ? -28.736 -14.271 5.781 1.00 85.25 109 ARG A O 1
ATOM 889 N N . HIS A 1 110 ? -26.621 -13.870 5.153 1.00 83.44 110 HIS A N 1
ATOM 890 C CA . HIS A 1 110 ? -26.126 -15.173 5.599 1.00 83.44 110 HIS A CA 1
ATOM 891 C C . HIS A 1 110 ? -25.978 -15.259 7.123 1.00 83.44 110 HIS A C 1
ATOM 893 O O . HIS A 1 110 ? -26.362 -16.284 7.692 1.00 83.44 110 HIS A O 1
ATOM 899 N N . ILE A 1 111 ? -25.528 -14.185 7.780 1.00 83.44 111 ILE A N 1
ATOM 900 C CA . ILE A 1 111 ? -25.458 -14.098 9.248 1.00 83.44 111 ILE A CA 1
ATOM 901 C C . ILE A 1 111 ? -26.863 -14.204 9.862 1.00 83.44 111 ILE A C 1
ATOM 903 O O . ILE A 1 111 ? -27.089 -15.043 10.734 1.00 83.44 111 ILE A O 1
ATOM 907 N N . ASN A 1 112 ? -27.833 -13.435 9.357 1.00 84.38 112 ASN A N 1
ATOM 908 C CA . ASN A 1 112 ? -29.221 -13.452 9.839 1.00 84.38 112 ASN A CA 1
ATOM 909 C C . ASN A 1 112 ? -29.933 -14.795 9.585 1.00 84.38 112 ASN A C 1
ATOM 911 O O . ASN A 1 112 ? -30.853 -15.154 10.313 1.00 84.38 112 ASN A O 1
ATOM 915 N N . ALA A 1 113 ? -29.479 -15.576 8.599 1.00 89.12 113 ALA A N 1
ATOM 916 C CA . ALA A 1 113 ? -29.926 -16.952 8.370 1.00 89.12 113 ALA A CA 1
ATOM 917 C C . ALA A 1 113 ? -29.235 -17.993 9.284 1.00 89.12 113 ALA A C 1
ATOM 919 O O . ALA A 1 113 ? -29.333 -19.194 9.023 1.00 89.12 113 ALA A O 1
ATOM 920 N N . GLY A 1 114 ? -28.494 -17.556 10.311 1.00 84.81 114 GLY A N 1
ATOM 921 C CA . GLY A 1 114 ? -27.778 -18.424 11.250 1.00 84.81 114 GLY A CA 1
ATOM 922 C C . GLY A 1 114 ? -26.584 -19.165 10.639 1.00 84.81 114 GLY A C 1
ATOM 923 O O . GLY A 1 114 ? -26.142 -20.172 11.192 1.00 84.81 114 GLY A O 1
ATOM 924 N N . ARG A 1 115 ? -26.070 -18.718 9.483 1.00 81.00 115 ARG A N 1
ATOM 925 C CA . ARG A 1 115 ? -24.958 -19.378 8.784 1.00 81.00 115 ARG A CA 1
ATOM 926 C C . ARG A 1 115 ? -23.632 -18.697 9.098 1.00 81.00 115 ARG A C 1
ATOM 928 O O . ARG A 1 115 ? -23.517 -17.476 9.072 1.00 81.00 115 ARG A O 1
ATOM 935 N N . ASN A 1 116 ? -22.600 -19.510 9.306 1.00 78.62 116 ASN A N 1
ATOM 936 C CA . ASN A 1 116 ? -21.229 -19.021 9.392 1.00 78.62 116 ASN A CA 1
ATOM 937 C C . ASN A 1 116 ? -20.770 -18.505 8.022 1.00 78.62 116 ASN A C 1
ATOM 939 O O . ASN A 1 116 ? -20.905 -19.206 7.018 1.00 78.62 116 ASN A O 1
ATOM 943 N N . VAL A 1 117 ? -20.189 -17.305 7.994 1.00 77.50 117 VAL A N 1
ATOM 944 C CA . VAL A 1 117 ? -19.586 -16.706 6.798 1.00 77.50 117 VAL A CA 1
ATOM 945 C C . VAL A 1 117 ? -18.067 -16.756 6.938 1.00 77.50 117 VAL A C 1
ATOM 947 O O . VAL A 1 117 ? -17.517 -16.328 7.950 1.00 77.50 117 VAL A O 1
ATOM 950 N N . ILE A 1 118 ? -17.387 -17.270 5.913 1.00 76.25 118 ILE A N 1
ATOM 951 C CA . ILE A 1 118 ? -15.933 -17.165 5.762 1.00 76.25 118 ILE A CA 1
ATOM 952 C C . ILE A 1 118 ? -15.688 -16.245 4.576 1.00 76.25 118 ILE A C 1
ATOM 954 O O . ILE A 1 118 ? -16.166 -16.518 3.477 1.00 76.25 118 ILE A O 1
ATOM 958 N N . ALA A 1 119 ? -14.932 -15.176 4.791 1.00 70.00 119 ALA A N 1
ATOM 959 C CA . ALA A 1 119 ? -14.508 -14.295 3.719 1.00 70.00 119 ALA A CA 1
ATOM 960 C C . ALA A 1 119 ? -13.019 -14.509 3.418 1.00 70.00 119 ALA A C 1
ATOM 962 O O . ALA A 1 119 ? -12.175 -14.528 4.317 1.00 70.00 119 ALA A O 1
ATOM 963 N N . CYS A 1 120 ? -12.712 -14.674 2.134 1.00 72.31 120 CYS A N 1
ATOM 964 C CA . CYS A 1 120 ? -11.384 -14.997 1.623 1.00 72.31 120 CYS A CA 1
ATOM 965 C C . CYS A 1 120 ? -10.855 -13.829 0.788 1.00 72.31 120 CYS A C 1
ATOM 967 O O . CYS A 1 120 ? -11.582 -13.290 -0.044 1.00 72.31 120 CYS A O 1
ATOM 969 N N . LEU A 1 121 ? -9.585 -13.464 0.974 1.00 63.28 121 LEU A N 1
ATOM 970 C CA . LEU A 1 121 ? -8.938 -12.382 0.231 1.00 63.28 121 LEU A CA 1
ATOM 971 C C . LEU A 1 121 ? -7.619 -12.819 -0.390 1.00 63.28 121 LEU A C 1
ATOM 973 O O . LEU A 1 121 ? -6.822 -13.515 0.237 1.00 63.28 121 LEU A O 1
ATOM 977 N N . GLY A 1 122 ? -7.359 -12.312 -1.593 1.00 63.47 122 GLY A N 1
ATOM 978 C CA . GLY A 1 122 ? -5.998 -12.193 -2.097 1.00 63.47 122 GLY A CA 1
ATOM 979 C C . GLY A 1 122 ? -5.256 -11.068 -1.372 1.00 63.47 122 GLY A C 1
ATOM 980 O O . GLY A 1 122 ? -5.861 -10.086 -0.944 1.00 63.47 122 GLY A O 1
ATOM 981 N N . HIS A 1 123 ? -3.932 -11.184 -1.271 1.00 71.31 123 HIS A N 1
ATOM 982 C CA . HIS A 1 123 ? -3.059 -10.107 -0.794 1.00 71.31 123 HIS A CA 1
ATOM 983 C C . HIS A 1 123 ? -2.893 -9.052 -1.906 1.00 71.31 123 HIS A C 1
ATOM 985 O O . HIS A 1 123 ? -1.841 -8.922 -2.535 1.00 71.31 123 HIS A O 1
ATOM 991 N N . CYS A 1 124 ? -4.000 -8.382 -2.219 1.00 65.19 124 CYS A N 1
ATOM 992 C CA . CYS A 1 124 ? -4.192 -7.514 -3.373 1.00 65.19 124 CYS A CA 1
ATOM 993 C C . CYS A 1 124 ? -4.827 -6.198 -2.919 1.00 65.19 124 CYS A C 1
ATOM 995 O O . CYS A 1 124 ? -5.714 -6.197 -2.068 1.00 65.19 124 CYS A O 1
ATOM 997 N N . GLY A 1 125 ? -4.404 -5.080 -3.511 1.00 67.19 125 GLY A N 1
ATOM 998 C CA . GLY A 1 125 ? -4.840 -3.767 -3.044 1.00 67.19 125 GLY A CA 1
ATOM 999 C C . GLY A 1 125 ? -4.278 -3.420 -1.661 1.00 67.19 125 GLY A C 1
ATOM 1000 O O . GLY A 1 125 ? -3.402 -4.106 -1.128 1.00 67.19 125 GLY A O 1
ATOM 1001 N N . ASN A 1 126 ? -4.841 -2.378 -1.052 1.00 64.75 126 ASN A N 1
ATOM 1002 C CA . ASN A 1 126 ? -4.630 -2.088 0.361 1.00 64.75 126 ASN A CA 1
ATOM 1003 C C . ASN A 1 126 ? -5.581 -2.945 1.217 1.00 64.75 126 ASN A C 1
ATOM 1005 O O . ASN A 1 126 ? -6.587 -2.472 1.743 1.00 64.75 126 ASN A O 1
ATOM 1009 N N . TRP A 1 127 ? -5.270 -4.239 1.309 1.00 63.19 127 TRP A N 1
ATOM 1010 C CA . TRP A 1 127 ? -6.054 -5.232 2.052 1.00 63.19 127 TRP A CA 1
ATOM 1011 C C . TRP A 1 127 ? -6.142 -4.941 3.562 1.00 63.19 127 TRP A C 1
ATOM 1013 O O . TRP A 1 127 ? -6.992 -5.520 4.228 1.00 63.19 127 TRP A O 1
ATOM 1023 N N . GLU A 1 128 ? -5.304 -4.055 4.116 1.00 67.88 128 GLU A N 1
ATOM 1024 C CA . GLU A 1 128 ? -5.356 -3.667 5.533 1.00 67.88 128 GLU A CA 1
ATOM 1025 C C . GLU A 1 128 ? -6.493 -2.676 5.837 1.00 67.88 128 GLU A C 1
ATOM 1027 O O . GLU A 1 128 ? -6.986 -2.658 6.967 1.00 67.88 128 GLU A O 1
ATOM 1032 N N . MET A 1 129 ? -6.979 -1.914 4.842 1.00 68.38 129 MET A N 1
ATOM 1033 C CA . MET A 1 129 ? -8.144 -1.015 4.991 1.00 68.38 129 MET A CA 1
ATOM 1034 C C . MET A 1 129 ? -9.425 -1.757 5.371 1.00 68.38 129 MET A C 1
ATOM 1036 O O . MET A 1 129 ? -10.326 -1.203 5.996 1.00 68.38 129 MET A O 1
ATOM 1040 N N . LEU A 1 130 ? -9.483 -3.044 5.051 1.00 69.44 130 LEU A N 1
ATOM 1041 C CA . LEU A 1 130 ? -10.519 -3.943 5.515 1.00 69.44 130 LEU A CA 1
ATOM 1042 C C . LEU A 1 130 ? -10.720 -3.895 7.042 1.00 69.44 130 LEU A C 1
ATOM 1044 O O . LEU A 1 130 ? -11.852 -4.044 7.496 1.00 69.44 130 LEU A O 1
ATOM 1048 N N . ASN A 1 131 ? -9.666 -3.703 7.846 1.00 68.69 131 ASN A N 1
ATOM 1049 C CA . ASN A 1 131 ? -9.781 -3.696 9.313 1.00 68.69 131 ASN A CA 1
ATOM 1050 C C . ASN A 1 131 ? -10.828 -2.684 9.823 1.00 68.69 131 ASN A C 1
ATOM 1052 O O . ASN A 1 131 ? -11.332 -2.827 10.937 1.00 68.69 131 ASN A O 1
ATOM 1056 N N . PHE A 1 132 ? -11.199 -1.706 8.991 1.00 68.38 132 PHE A N 1
ATOM 1057 C CA . PHE A 1 132 ? -12.216 -0.706 9.281 1.00 68.38 132 PHE A CA 1
ATOM 1058 C C . PHE A 1 132 ? -13.668 -1.135 9.008 1.00 68.38 132 PHE A C 1
ATOM 1060 O O . PHE A 1 132 ? -14.575 -0.397 9.384 1.00 68.38 132 PHE A O 1
ATOM 1067 N N . ILE A 1 133 ? -13.932 -2.323 8.448 1.00 68.38 133 ILE A N 1
ATOM 1068 C CA . ILE A 1 133 ? -15.305 -2.812 8.203 1.00 68.38 133 ILE A CA 1
ATOM 1069 C C . ILE A 1 133 ? -16.129 -2.933 9.500 1.00 68.38 133 ILE A C 1
ATOM 1071 O O . ILE A 1 133 ? -17.327 -2.682 9.482 1.00 68.38 133 ILE A O 1
ATOM 1075 N N . ASN A 1 134 ? -15.478 -3.199 10.642 1.00 62.44 134 ASN A N 1
ATOM 1076 C CA . ASN A 1 134 ? -16.106 -3.205 11.973 1.00 62.44 134 ASN A CA 1
ATOM 1077 C C . ASN A 1 134 ? -16.650 -1.828 12.409 1.00 62.44 134 ASN A C 1
ATOM 1079 O O . ASN A 1 134 ? -17.413 -1.761 13.370 1.00 62.44 134 ASN A O 1
ATOM 1083 N N . PHE A 1 135 ? -16.250 -0.734 11.749 1.00 61.97 135 PHE A N 1
ATOM 1084 C CA . PHE A 1 135 ? -16.794 0.610 11.981 1.00 61.97 135 PHE A CA 1
ATOM 1085 C C . PHE A 1 135 ? -17.886 0.993 10.971 1.00 61.97 135 PHE A C 1
ATOM 1087 O O . PHE A 1 135 ? -18.537 2.023 11.155 1.00 61.97 135 PHE A O 1
ATOM 1094 N N . CYS A 1 136 ? -18.109 0.181 9.932 1.00 59.72 136 CYS A N 1
ATOM 1095 C CA . CYS A 1 136 ? -19.166 0.420 8.959 1.00 59.72 136 CYS A CA 1
ATOM 1096 C C . CYS A 1 136 ? -20.528 0.144 9.610 1.00 59.72 136 CYS A C 1
ATOM 1098 O O . CYS A 1 136 ? -20.812 -0.966 10.060 1.00 59.72 136 CYS A O 1
ATOM 1100 N N . LYS A 1 137 ? -21.385 1.167 9.659 1.00 57.72 137 LYS A N 1
ATOM 1101 C CA . LYS A 1 137 ? -22.647 1.161 10.427 1.00 57.72 137 LYS A CA 1
ATOM 1102 C C . LYS A 1 137 ? -23.735 0.236 9.870 1.00 57.72 137 LYS A C 1
ATOM 1104 O O . LYS A 1 137 ? -24.794 0.121 10.479 1.00 57.72 137 LYS A O 1
ATOM 1109 N N . THR A 1 138 ? -23.500 -0.358 8.705 1.00 55.06 138 THR A N 1
ATOM 1110 C CA . THR A 1 138 ? -24.493 -1.119 7.936 1.00 55.06 138 THR A CA 1
ATOM 1111 C C . THR A 1 138 ? -24.604 -2.579 8.382 1.00 55.06 138 THR A C 1
ATOM 1113 O O . THR A 1 138 ? -25.656 -3.178 8.191 1.00 55.06 138 THR A O 1
ATOM 1116 N N . ILE A 1 139 ? -23.551 -3.142 8.987 1.00 54.75 139 ILE A N 1
ATOM 1117 C CA . ILE A 1 139 ? -23.471 -4.569 9.338 1.00 54.75 139 ILE A CA 1
ATOM 1118 C C . ILE A 1 139 ? -23.979 -4.791 10.767 1.00 54.75 139 ILE A C 1
ATOM 1120 O O . ILE A 1 139 ? -23.647 -4.030 11.682 1.00 54.75 139 ILE A O 1
ATOM 1124 N N . ALA A 1 140 ? -24.740 -5.865 10.990 1.00 48.38 140 ALA A N 1
ATOM 1125 C CA . ALA A 1 140 ? -25.128 -6.277 12.341 1.00 48.38 140 ALA A CA 1
ATOM 1126 C C . ALA A 1 140 ? -23.888 -6.578 13.227 1.00 48.38 140 ALA A C 1
ATOM 1128 O O . ALA A 1 140 ? -22.878 -7.078 12.722 1.00 48.38 140 ALA A O 1
ATOM 1129 N N . PRO A 1 141 ? -23.926 -6.316 14.553 1.00 47.72 141 PRO A N 1
ATOM 1130 C CA . PRO A 1 141 ? -22.761 -6.470 15.427 1.00 47.72 141 PRO A CA 1
ATOM 1131 C C . PRO A 1 141 ? -22.258 -7.922 15.457 1.00 47.72 141 PRO A C 1
ATOM 1133 O O . PRO A 1 141 ? -22.836 -8.800 16.097 1.00 47.72 141 PRO A O 1
ATOM 1136 N N . CYS A 1 142 ? -21.149 -8.167 14.761 1.00 44.31 142 CYS A N 1
ATOM 1137 C CA . CYS A 1 142 ? -20.588 -9.491 14.534 1.00 44.31 142 CYS A CA 1
ATOM 1138 C C . CYS A 1 142 ? -19.350 -9.744 15.415 1.00 44.31 142 CYS A C 1
ATOM 1140 O O . CYS A 1 142 ? -18.378 -8.987 15.429 1.00 44.31 142 CYS A O 1
ATOM 1142 N N . HIS A 1 143 ? -19.357 -10.857 16.155 1.00 39.78 143 HIS A N 1
ATOM 1143 C 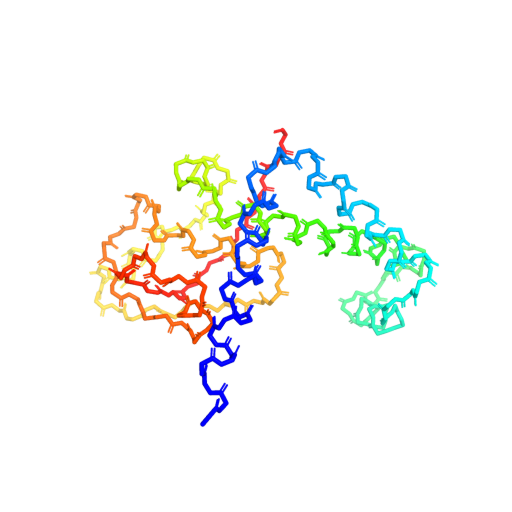CA . HIS A 1 143 ? -18.228 -11.278 16.991 1.00 39.78 143 HIS A CA 1
ATOM 1144 C C . HIS A 1 143 ? -17.121 -11.945 16.157 1.00 39.78 143 HIS A C 1
ATOM 1146 O O . HIS A 1 143 ? -16.965 -13.168 16.158 1.00 39.78 143 HIS A O 1
ATOM 1152 N N . ILE A 1 144 ? -16.316 -11.140 15.463 1.00 43.50 144 ILE A N 1
ATOM 1153 C CA . ILE A 1 144 ? -15.186 -11.633 14.666 1.00 43.50 144 ILE A CA 1
ATOM 1154 C C . ILE A 1 144 ? -13.885 -11.625 15.506 1.00 43.50 144 ILE A C 1
ATOM 1156 O O . ILE A 1 144 ? -13.643 -10.719 16.310 1.00 43.50 144 ILE A O 1
ATOM 1160 N N . LYS A 1 145 ? -13.039 -12.660 15.365 1.00 35.47 145 LYS A N 1
ATOM 1161 C CA . LYS A 1 145 ? -11.775 -12.832 16.121 1.00 35.47 145 LYS A CA 1
ATOM 1162 C C . LYS A 1 145 ? -10.559 -12.272 15.354 1.00 35.47 145 LYS A C 1
ATOM 1164 O O . LYS A 1 145 ? -10.497 -12.465 14.142 1.00 35.47 145 LYS A O 1
ATOM 1169 N N . PRO A 1 146 ? -9.567 -11.631 16.012 1.00 33.28 146 PRO A N 1
ATOM 1170 C CA . PRO A 1 146 ? -8.419 -11.054 15.307 1.00 33.28 146 PRO A CA 1
ATOM 1171 C C . PRO A 1 146 ? -7.404 -12.094 14.850 1.00 33.28 146 PRO A C 1
ATOM 1173 O O . PRO A 1 146 ? -7.054 -13.006 15.601 1.00 33.28 146 PRO A O 1
ATOM 1176 N N . SER A 1 147 ? -6.844 -11.874 13.660 1.00 35.75 147 SER A N 1
ATOM 1177 C CA . SER A 1 147 ? -5.563 -12.465 13.288 1.00 35.75 147 SER A CA 1
ATOM 1178 C C . SER A 1 147 ? -4.441 -11.901 14.174 1.00 35.75 147 SER A C 1
ATOM 1180 O O . SER A 1 147 ? -4.545 -10.812 14.750 1.00 35.75 147 SER A O 1
ATOM 1182 N N . ILE A 1 148 ? -3.352 -12.660 14.305 1.00 31.95 148 ILE A N 1
ATOM 1183 C CA . ILE A 1 148 ? -2.302 -12.398 15.299 1.00 31.95 148 ILE A CA 1
ATOM 1184 C C . ILE A 1 148 ? -1.657 -11.008 15.135 1.00 31.95 148 ILE A C 1
ATOM 1186 O O . ILE A 1 148 ? -1.311 -10.385 16.133 1.00 31.95 148 ILE A O 1
ATOM 1190 N N . LEU A 1 149 ? -1.570 -10.501 13.899 1.00 29.84 149 LEU A N 1
ATOM 1191 C CA . LEU A 1 149 ? -0.934 -9.228 13.545 1.00 29.84 149 LEU A CA 1
ATOM 1192 C C . LEU A 1 149 ? -1.685 -8.005 14.103 1.00 29.84 149 LEU A C 1
ATOM 1194 O O . LEU A 1 149 ? -1.062 -7.083 14.624 1.00 29.84 149 LEU A O 1
ATOM 1198 N N . ILE A 1 150 ? -3.022 -8.029 14.082 1.00 37.56 150 ILE A N 1
ATOM 1199 C CA . ILE A 1 150 ? -3.876 -6.933 14.583 1.00 37.56 150 ILE A CA 1
ATOM 1200 C C . ILE A 1 150 ? -3.690 -6.757 16.101 1.00 37.56 150 ILE A C 1
ATOM 1202 O O . ILE A 1 150 ? -3.694 -5.641 16.619 1.00 37.56 150 ILE A O 1
ATO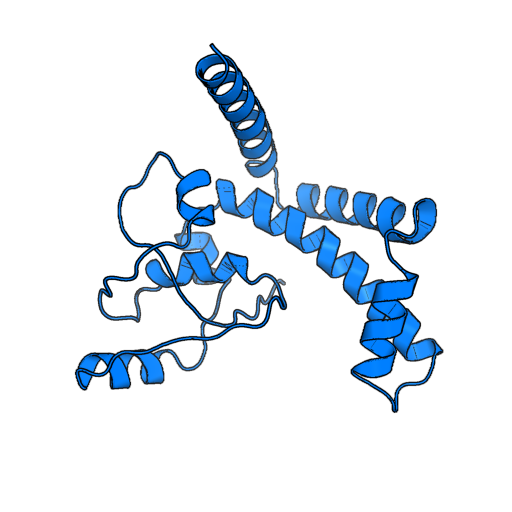M 1206 N N . ARG A 1 151 ? -3.425 -7.860 16.816 1.00 32.03 151 ARG A N 1
ATOM 1207 C CA . ARG A 1 151 ? -3.150 -7.868 18.261 1.00 32.03 151 ARG A CA 1
ATOM 1208 C C . ARG A 1 151 ? -1.823 -7.186 18.636 1.00 32.03 151 ARG A C 1
ATOM 1210 O O . ARG A 1 151 ? -1.636 -6.868 19.806 1.00 32.03 151 ARG A O 1
ATOM 1217 N N . PHE A 1 152 ? -0.920 -6.960 17.677 1.00 33.03 152 PHE A N 1
ATOM 1218 C CA . PHE A 1 152 ? 0.371 -6.294 17.897 1.00 33.03 152 PHE A CA 1
ATOM 1219 C C . PHE A 1 152 ? 0.360 -4.785 17.626 1.00 33.03 152 PHE A C 1
ATOM 1221 O O . PHE A 1 152 ? 1.279 -4.111 18.076 1.00 33.03 152 PHE A O 1
ATOM 1228 N N . LEU A 1 153 ? -0.639 -4.248 16.917 1.00 35.41 153 LEU A N 1
ATOM 1229 C CA . LEU A 1 153 ? -0.676 -2.827 16.532 1.00 35.41 153 LEU A CA 1
ATOM 1230 C C . LEU A 1 153 ? -1.558 -1.953 17.434 1.00 35.41 153 LEU A C 1
ATOM 1232 O O . LEU A 1 153 ? -1.452 -0.732 17.374 1.00 35.41 153 LEU A O 1
ATOM 1236 N N . ASN A 1 154 ? -2.408 -2.547 18.279 1.00 31.86 154 ASN A N 1
ATOM 1237 C CA . ASN A 1 154 ? -3.372 -1.795 19.082 1.00 31.86 154 ASN A CA 1
ATOM 1238 C C . ASN A 1 154 ? -3.378 -2.200 20.574 1.00 31.86 154 ASN A C 1
ATOM 1240 O O . ASN A 1 154 ? -4.078 -3.140 20.956 1.00 31.86 154 ASN A O 1
ATOM 1244 N N . PRO A 1 155 ? -2.652 -1.474 21.448 1.00 30.39 155 PRO A N 1
ATOM 1245 C CA . PRO A 1 155 ? -2.776 -1.617 22.897 1.00 30.39 155 PRO A CA 1
ATOM 1246 C C . PRO A 1 155 ? -3.944 -0.811 23.506 1.00 30.39 155 PRO A C 1
ATOM 1248 O O . PRO A 1 155 ? -4.191 -0.943 24.702 1.00 30.39 155 PRO A O 1
ATOM 1251 N N . ILE A 1 156 ? -4.655 0.027 22.732 1.00 33.28 156 ILE A N 1
ATOM 1252 C CA . ILE A 1 156 ? -5.704 0.944 23.224 1.00 33.28 156 ILE A CA 1
ATOM 1253 C C . ILE A 1 156 ? -6.963 0.874 22.339 1.00 33.28 156 ILE A C 1
ATOM 1255 O O . ILE A 1 156 ? -7.372 1.857 21.726 1.00 33.28 156 ILE A O 1
ATOM 1259 N N . ARG A 1 157 ? -7.590 -0.307 22.293 1.00 31.98 157 ARG A N 1
ATOM 1260 C CA . ARG A 1 157 ? -9.053 -0.528 22.223 1.00 31.98 157 ARG A CA 1
ATOM 1261 C C . ARG A 1 157 ? -9.315 -2.024 22.092 1.00 31.98 157 ARG A C 1
ATOM 1263 O O . ARG A 1 157 ? -9.222 -2.609 21.020 1.00 31.98 157 ARG A O 1
ATOM 1270 N N . PHE A 1 158 ? -9.626 -2.639 23.226 1.00 28.88 158 PHE A N 1
ATOM 1271 C CA . PHE A 1 158 ? -10.092 -4.016 23.298 1.00 28.88 158 PHE A CA 1
ATOM 1272 C C . PHE A 1 158 ? -11.542 -4.058 22.792 1.00 28.88 158 PHE A C 1
ATOM 1274 O O . PHE A 1 158 ? -12.421 -3.574 23.494 1.00 28.88 158 PHE A O 1
ATOM 1281 N N . VAL A 1 159 ? -11.769 -4.574 21.581 1.00 30.14 159 VAL A N 1
ATOM 1282 C CA . VAL A 1 159 ? -12.949 -5.342 21.113 1.00 30.14 159 VAL A CA 1
ATOM 1283 C C . VAL A 1 159 ? -12.776 -5.610 19.610 1.00 30.14 159 VAL A C 1
ATOM 1285 O O . VAL A 1 159 ? -12.259 -4.758 18.900 1.00 30.14 159 VAL A O 1
ATOM 1288 N N . SER A 1 160 ? -13.213 -6.809 19.197 1.00 30.48 160 SER A N 1
ATOM 1289 C CA . SER A 1 160 ? -13.306 -7.362 17.832 1.00 30.48 160 SER A CA 1
ATOM 1290 C C . SER A 1 160 ? -12.039 -7.360 16.960 1.00 30.48 160 SER A C 1
ATOM 1292 O O . SER A 1 160 ? -11.211 -6.458 16.933 1.00 30.48 160 SER A O 1
ATOM 1294 N N . GLY A 1 161 ? -11.871 -8.456 16.227 1.00 33.06 161 GLY A N 1
ATOM 1295 C CA . GLY A 1 161 ? -10.906 -8.554 15.138 1.00 33.06 161 GLY A CA 1
ATOM 1296 C C . GLY A 1 161 ? -11.602 -8.917 13.846 1.00 33.06 161 GLY A C 1
ATOM 1297 O O . GLY A 1 161 ? -12.779 -8.599 13.721 1.00 33.06 161 GLY A O 1
ATOM 1298 N N . LEU A 1 162 ? -10.895 -9.516 12.877 1.00 36.72 162 LEU A N 1
ATOM 1299 C CA . LEU A 1 162 ? -11.440 -9.542 11.526 1.00 36.72 162 LEU A CA 1
ATOM 1300 C C . LEU A 1 162 ? -10.901 -10.579 10.520 1.00 36.72 162 LEU A C 1
ATOM 1302 O O . LEU A 1 162 ? -9.693 -10.792 10.419 1.00 36.72 162 LEU A O 1
ATOM 1306 N N . TYR A 1 163 ? -11.857 -11.073 9.716 1.00 31.70 163 TYR A N 1
ATOM 1307 C CA . TYR A 1 163 ? -11.834 -11.511 8.306 1.00 31.70 163 TYR A CA 1
ATOM 1308 C C . TYR A 1 163 ? -13.258 -11.229 7.729 1.00 31.70 163 TYR A C 1
ATOM 1310 O O . TYR A 1 163 ? -14.212 -11.466 8.462 1.00 31.70 163 TYR A O 1
ATOM 1318 N N . ALA A 1 164 ? -13.536 -10.782 6.490 1.00 41.59 164 ALA A N 1
ATOM 1319 C CA . ALA A 1 164 ? -12.723 -10.148 5.439 1.00 41.59 164 ALA A CA 1
ATOM 1320 C C . ALA A 1 164 ? -13.607 -9.493 4.318 1.00 41.59 164 ALA A C 1
ATOM 1322 O O . ALA A 1 164 ? -14.777 -9.837 4.208 1.00 41.59 164 ALA A O 1
ATOM 1323 N N . ALA A 1 165 ? -13.070 -8.580 3.481 1.00 27.75 165 ALA A N 1
ATOM 1324 C CA . ALA A 1 165 ? -13.728 -7.914 2.328 1.00 27.75 165 ALA A CA 1
ATOM 1325 C C . ALA A 1 165 ? -12.723 -7.113 1.454 1.00 27.75 165 ALA A C 1
ATOM 1327 O O . ALA A 1 165 ? -11.666 -6.701 1.929 1.00 27.75 165 ALA A O 1
ATOM 1328 N N . MET A 1 166 ? -13.042 -6.896 0.173 1.00 27.78 166 MET A N 1
ATOM 1329 C CA . MET A 1 166 ? -12.166 -6.225 -0.804 1.00 27.78 166 MET A CA 1
ATOM 1330 C C . MET A 1 166 ? -12.557 -4.745 -0.951 1.00 27.78 166 MET A C 1
ATOM 1332 O O . MET A 1 166 ? -13.668 -4.445 -1.376 1.00 27.78 166 MET A O 1
ATOM 1336 N N . THR A 1 167 ? -11.663 -3.814 -0.610 1.00 33.84 167 THR A N 1
ATOM 1337 C CA . THR A 1 167 ? -11.954 -2.367 -0.607 1.00 33.84 167 THR A CA 1
ATOM 1338 C C . THR A 1 167 ? -11.374 -1.654 -1.827 1.00 33.84 167 THR A C 1
ATOM 1340 O O . THR A 1 167 ? -10.154 -1.649 -2.024 1.00 33.84 167 THR A O 1
ATOM 1343 N N . ARG A 1 168 ? -12.224 -0.982 -2.614 1.00 31.55 168 ARG A N 1
ATOM 1344 C CA . ARG A 1 168 ? -11.797 -0.085 -3.698 1.00 31.55 168 ARG A CA 1
ATOM 1345 C C . ARG A 1 168 ? -11.771 1.355 -3.183 1.00 31.55 168 ARG A C 1
ATOM 1347 O O . ARG A 1 168 ? -12.813 1.937 -2.913 1.00 31.55 168 ARG A O 1
ATOM 1354 N N . MET A 1 169 ? -10.579 1.929 -3.045 1.00 32.91 169 MET A N 1
ATOM 1355 C CA . MET A 1 169 ? -10.415 3.304 -2.571 1.00 32.91 169 MET A CA 1
ATOM 1356 C C . MET A 1 169 ? -10.504 4.283 -3.749 1.00 32.91 169 MET A C 1
ATOM 1358 O O . MET A 1 169 ? -9.671 4.238 -4.656 1.00 32.91 169 MET A O 1
ATOM 1362 N N . HIS A 1 170 ? -11.496 5.175 -3.738 1.00 29.83 170 HIS A N 1
ATOM 1363 C CA . HIS A 1 170 ? -11.538 6.322 -4.644 1.00 29.83 170 HIS A CA 1
ATOM 1364 C C . HIS A 1 170 ? -10.944 7.546 -3.940 1.00 29.83 170 HIS A C 1
ATOM 1366 O O . HIS A 1 170 ? -11.466 8.019 -2.934 1.00 29.83 170 HIS A O 1
ATOM 1372 N N . LEU A 1 171 ? -9.834 8.049 -4.483 1.00 36.59 171 LEU A N 1
ATOM 1373 C CA . LEU A 1 171 ? -9.194 9.292 -4.063 1.00 36.59 171 LEU A CA 1
ATOM 1374 C C . LEU A 1 171 ? -9.228 10.283 -5.229 1.00 36.59 171 LEU A C 1
ATOM 1376 O O . LEU A 1 171 ? -8.497 10.125 -6.209 1.00 36.59 171 LEU A O 1
ATOM 1380 N N . GLN A 1 172 ? -10.097 11.280 -5.086 1.00 30.70 172 GLN A N 1
ATOM 1381 C CA . GLN A 1 172 ? -9.962 12.615 -5.667 1.00 30.70 172 GLN A CA 1
ATOM 1382 C C . GLN A 1 172 ? -9.694 13.590 -4.512 1.00 30.70 172 GLN A C 1
ATOM 1384 O O . GLN A 1 172 ? -10.165 13.291 -3.386 1.00 30.70 172 GLN A O 1
#

Radius of gyration: 19.0 Å; chains: 1; bounding box: 48×35×55 Å

Sequence (172 aa):
MKQPLQTIAYKSVYGIAYAVSLLPMAFLYAMASFAFFFVYHVFGYRKAVVIQNISRSFPDMKYAEIRCVVKKFYACFTAYFAEILKSISAPAEVLDKKITFENLELIDRHINAGRNVIACLGHCGNWEMLNFINFCKTIAPCHIKPSILIRFLNPIRFVSGLYAAMTRMHLQ

pLDDT: mean 74.38, std 21.97, range [27.75, 96.5]